Protein AF-A0A9E8ASS5-F1 (afdb_monomer_lite)

Foldseek 3Di:
DADQQQFWFKKFFDDPPATQDIDGAPDRRHPNLVVVVCCPDPNNPVGDDMDTDGPWDFDPVFDADPVRHGYTDPPPPDDDDDPVLVVLQVQLVCCVRGVDPPDPDHRDRPDDDDDDPDPPDDDPCQDVVNCVVVSPDD

Sequence (138 aa):
MADFRRARGVYVLYNDINVYYVGLATSQRGIGGRLHDHLNDEHWAGWNRFSWFAFDGPDDDTVLDSDGVVRVVQTYTSVQLDAPVLIRDLEALLLAVTKPMGNISSTNFSEAKEWLQVATKTPKLKTFDDLREKLAVD

Secondary structure (DSSP, 8-state):
-EE-TT--EEEEEE-SSSEEEEEEE-STTHHHHHHHHTTTSTTTTS-SEEEEEES-EE-TT--B-TTSPEEEE---S-----HHHHHHHHHHHHHHHH--TT--SPPPPSS--------SSS-----HHHHHHHH---

Radius of gyration: 16.1 Å; chains: 1; bounding box: 39×40×35 Å

Structure (mmCIF, N/CA/C/O backbone):
data_AF-A0A9E8ASS5-F1
#
_entry.id   AF-A0A9E8ASS5-F1
#
loop_
_atom_site.group_PDB
_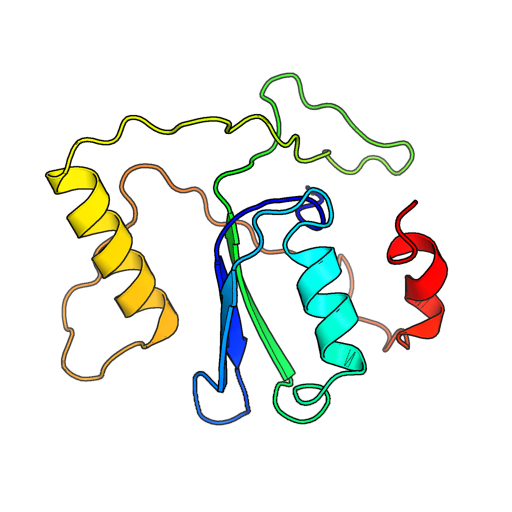atom_site.id
_atom_site.type_symbol
_atom_site.label_atom_id
_atom_site.label_alt_id
_atom_site.label_comp_id
_atom_site.label_asym_id
_atom_site.label_entity_id
_atom_site.label_seq_id
_atom_site.pdbx_PDB_ins_code
_atom_site.Cartn_x
_atom_site.Cartn_y
_atom_site.Cartn_z
_atom_site.occupancy
_atom_site.B_iso_or_equiv
_atom_site.auth_seq_id
_atom_site.auth_comp_id
_atom_site.auth_asym_id
_atom_site.auth_atom_id
_atom_site.pdbx_PDB_model_num
ATOM 1 N N . MET A 1 1 ? -5.528 -15.487 9.594 1.00 70.56 1 MET A N 1
ATOM 2 C CA . MET A 1 1 ? -5.150 -14.987 8.251 1.00 70.56 1 MET A CA 1
ATOM 3 C C . MET A 1 1 ? -6.253 -14.050 7.799 1.00 70.56 1 MET A C 1
ATOM 5 O O . MET A 1 1 ? -7.400 -14.382 8.066 1.00 70.56 1 MET A O 1
ATOM 9 N N . ALA A 1 2 ? -5.929 -12.907 7.196 1.00 78.25 2 ALA A N 1
ATOM 10 C CA . ALA A 1 2 ? -6.914 -11.922 6.752 1.00 78.25 2 ALA A CA 1
ATOM 11 C C . ALA A 1 2 ? -6.731 -11.596 5.264 1.00 78.25 2 ALA A C 1
ATOM 13 O O . ALA A 1 2 ? -5.613 -11.681 4.751 1.00 78.25 2 ALA A O 1
ATOM 14 N N . ASP A 1 3 ? -7.821 -11.243 4.588 1.00 81.62 3 ASP A N 1
ATOM 15 C CA . ASP A 1 3 ? -7.843 -10.914 3.166 1.00 81.62 3 ASP A CA 1
ATOM 16 C C . ASP A 1 3 ? -7.897 -9.398 2.936 1.00 81.62 3 ASP A C 1
ATOM 18 O O . ASP A 1 3 ? -8.955 -8.778 3.025 1.00 81.62 3 ASP A O 1
ATOM 22 N N . PHE A 1 4 ? -6.750 -8.814 2.585 1.00 88.06 4 PHE A N 1
ATOM 23 C CA . PHE A 1 4 ? -6.598 -7.381 2.316 1.00 88.06 4 PHE A CA 1
ATOM 24 C C . PHE A 1 4 ? -6.851 -6.986 0.856 1.00 88.06 4 PHE A C 1
ATOM 26 O O . PHE A 1 4 ? -6.668 -5.821 0.504 1.00 88.06 4 PHE A O 1
ATOM 33 N N . ARG A 1 5 ? -7.295 -7.893 -0.027 1.00 89.31 5 ARG A N 1
ATOM 34 C CA . ARG A 1 5 ? -7.472 -7.566 -1.459 1.00 89.31 5 ARG A CA 1
ATOM 35 C C . ARG A 1 5 ? -8.420 -6.390 -1.684 1.00 89.31 5 ARG A C 1
ATOM 37 O O . ARG A 1 5 ? -8.206 -5.597 -2.595 1.00 89.31 5 ARG A O 1
ATOM 44 N N . ARG A 1 6 ? -9.447 -6.257 -0.846 1.00 89.38 6 ARG A N 1
ATOM 45 C CA . ARG A 1 6 ? -10.411 -5.151 -0.907 1.00 89.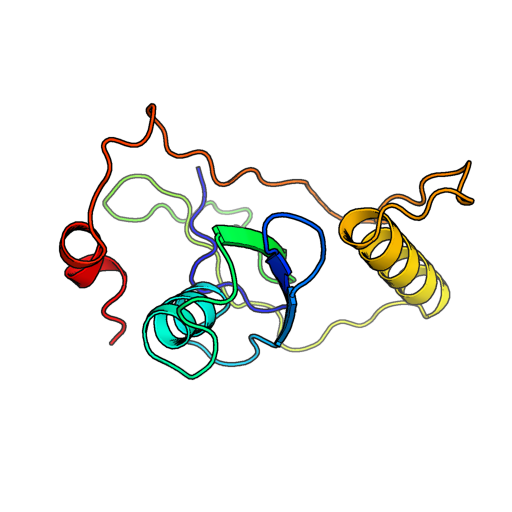38 6 ARG A CA 1
ATOM 46 C C . ARG A 1 6 ? -9.990 -3.933 -0.089 1.00 89.38 6 ARG A C 1
ATOM 48 O O . ARG A 1 6 ? -10.668 -2.919 -0.163 1.00 89.38 6 ARG A O 1
ATOM 55 N N . ALA A 1 7 ? -8.898 -3.991 0.662 1.00 91.06 7 ALA A N 1
ATOM 56 C CA . ALA A 1 7 ? -8.473 -2.866 1.478 1.00 91.06 7 ALA A CA 1
ATOM 57 C C . ALA A 1 7 ? -8.094 -1.656 0.612 1.00 91.06 7 ALA A C 1
ATOM 59 O O . ALA A 1 7 ? -7.523 -1.804 -0.475 1.00 91.06 7 ALA A O 1
ATOM 60 N N . ARG A 1 8 ? -8.416 -0.459 1.097 1.00 93.00 8 ARG A N 1
ATOM 61 C CA . ARG A 1 8 ? -8.056 0.823 0.491 1.00 93.00 8 ARG A CA 1
ATOM 62 C C . ARG A 1 8 ? -6.842 1.421 1.181 1.00 93.00 8 ARG A C 1
ATOM 64 O O . ARG A 1 8 ? -6.641 1.258 2.386 1.00 93.00 8 ARG A O 1
ATOM 71 N N . GLY A 1 9 ? -6.053 2.151 0.404 1.00 93.12 9 GLY A N 1
ATOM 72 C CA . GLY A 1 9 ? -4.835 2.788 0.882 1.00 93.12 9 GLY A CA 1
ATOM 73 C C . GLY A 1 9 ? -3.820 3.020 -0.228 1.00 93.12 9 GLY A C 1
ATOM 74 O O . GLY A 1 9 ? -4.185 3.315 -1.370 1.00 93.12 9 GLY A O 1
ATOM 75 N N . VAL A 1 10 ? -2.545 2.891 0.127 1.00 95.56 10 VAL A N 1
ATOM 76 C CA . VAL A 1 10 ? -1.401 3.098 -0.768 1.00 95.56 10 VAL A CA 1
ATOM 77 C C . VAL A 1 10 ? -0.680 1.771 -0.966 1.00 95.56 10 VAL A C 1
ATOM 79 O O . VAL A 1 10 ? -0.510 1.003 -0.020 1.00 95.56 10 VAL A O 1
ATOM 82 N N . TYR A 1 11 ? -0.232 1.499 -2.186 1.00 95.88 11 TYR A N 1
ATOM 83 C CA . TYR A 1 11 ? 0.643 0.367 -2.479 1.00 95.88 11 TYR A CA 1
ATOM 84 C C . TYR A 1 11 ? 1.908 0.841 -3.180 1.00 95.88 11 TYR A C 1
ATOM 86 O O . TYR A 1 11 ? 1.929 1.866 -3.865 1.00 95.88 11 TYR A O 1
ATOM 94 N N . VAL A 1 12 ? 2.968 0.070 -2.983 1.00 96.88 12 VAL A N 1
ATOM 95 C CA . VAL A 1 12 ? 4.286 0.321 -3.548 1.00 96.88 12 VAL A CA 1
ATOM 96 C C . VAL A 1 12 ? 4.718 -0.918 -4.305 1.00 96.88 12 VAL A C 1
ATOM 98 O O . VAL A 1 12 ? 4.738 -2.009 -3.738 1.00 96.88 12 VAL A O 1
ATOM 101 N N . LEU A 1 13 ? 5.060 -0.740 -5.575 1.00 95.56 13 LEU A N 1
ATOM 102 C CA . LEU A 1 13 ? 5.634 -1.767 -6.431 1.00 95.56 13 LEU A CA 1
ATOM 103 C C . LEU A 1 13 ? 7.149 -1.606 -6.455 1.00 95.56 13 LEU A C 1
ATOM 105 O O . LEU A 1 13 ? 7.664 -0.495 -6.607 1.00 95.56 13 LEU A O 1
ATOM 109 N N . TYR A 1 14 ? 7.861 -2.720 -6.344 1.00 93.19 14 TYR A N 1
ATOM 110 C CA . TYR A 1 14 ? 9.316 -2.761 -6.379 1.00 93.19 14 TYR A CA 1
ATOM 111 C C . TYR A 1 14 ? 9.781 -3.606 -7.560 1.00 93.19 14 TYR A C 1
ATOM 113 O O . TYR A 1 14 ? 9.230 -4.678 -7.829 1.00 93.19 14 TYR A O 1
ATOM 121 N N . ASN A 1 15 ? 10.834 -3.132 -8.218 1.00 90.94 15 ASN A N 1
ATOM 122 C CA . ASN A 1 15 ? 11.675 -3.965 -9.070 1.00 90.94 15 ASN A CA 1
ATOM 123 C C . ASN A 1 15 ? 12.809 -4.568 -8.223 1.00 90.94 15 ASN A C 1
ATOM 125 O O . ASN A 1 15 ? 12.800 -4.487 -6.990 1.00 90.94 15 ASN A O 1
ATOM 129 N N . ASP A 1 16 ? 13.814 -5.152 -8.874 1.00 89.19 16 ASP A N 1
ATOM 130 C CA . ASP A 1 16 ? 14.946 -5.772 -8.185 1.00 89.19 16 ASP A CA 1
ATOM 131 C C . ASP A 1 16 ? 15.835 -4.817 -7.389 1.00 89.19 16 ASP A C 1
ATOM 133 O O . ASP A 1 16 ? 16.496 -5.257 -6.450 1.00 89.19 16 ASP A O 1
ATOM 137 N N . ILE A 1 17 ? 15.810 -3.529 -7.714 1.00 88.44 17 ILE A N 1
ATOM 138 C CA . ILE A 1 17 ? 16.740 -2.522 -7.209 1.00 88.44 17 ILE A CA 1
ATOM 139 C C . ILE A 1 17 ? 16.051 -1.577 -6.220 1.00 88.44 17 ILE A C 1
ATOM 141 O O . ILE A 1 17 ? 16.626 -1.242 -5.186 1.00 88.44 17 ILE A O 1
ATOM 145 N N . ASN A 1 18 ? 14.847 -1.101 -6.537 1.00 89.44 18 ASN A N 1
ATOM 146 C CA . ASN A 1 18 ? 14.198 -0.006 -5.824 1.00 89.44 18 ASN A CA 1
ATOM 147 C C . ASN A 1 18 ? 12.675 0.029 -6.036 1.00 89.44 18 ASN A C 1
ATOM 149 O O . ASN A 1 18 ? 12.068 -0.851 -6.651 1.00 89.44 18 ASN A O 1
ATOM 153 N N . VAL A 1 19 ? 12.060 1.070 -5.474 1.00 95.00 19 VAL A N 1
ATOM 154 C CA . VAL A 1 19 ? 10.674 1.449 -5.747 1.00 95.00 19 VAL A CA 1
ATOM 155 C C . VAL A 1 19 ? 10.524 1.762 -7.233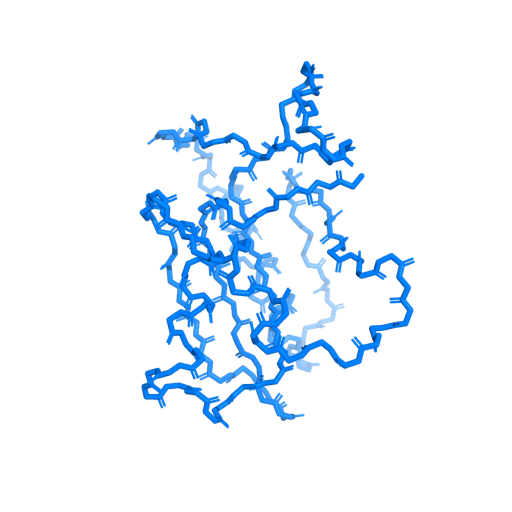 1.00 95.00 19 VAL A C 1
ATOM 157 O O . VAL A 1 19 ? 11.162 2.677 -7.747 1.00 95.00 19 VAL A O 1
ATOM 160 N N . TYR A 1 20 ? 9.648 1.018 -7.895 1.00 95.88 20 TYR A N 1
ATOM 161 C CA . TYR A 1 20 ? 9.294 1.217 -9.295 1.00 95.88 20 TYR A CA 1
ATOM 162 C C . TYR A 1 20 ? 8.087 2.150 -9.441 1.00 95.88 20 TYR A C 1
ATOM 164 O O . TYR A 1 20 ? 8.094 3.047 -10.280 1.00 95.88 20 TYR A O 1
ATOM 172 N N . TYR A 1 21 ? 7.055 1.953 -8.616 1.00 97.00 21 TYR A N 1
ATOM 173 C CA . TYR A 1 21 ? 5.796 2.684 -8.728 1.00 97.00 21 TYR A CA 1
ATOM 174 C C . TYR A 1 21 ? 5.095 2.794 -7.373 1.00 97.00 21 TYR A C 1
ATOM 176 O O . TYR A 1 21 ? 5.189 1.895 -6.536 1.00 97.00 21 TYR A O 1
ATOM 184 N N . VAL A 1 22 ? 4.372 3.892 -7.165 1.00 97.50 22 VAL A N 1
ATOM 185 C CA . VAL A 1 22 ? 3.514 4.112 -5.996 1.00 97.50 22 VAL A CA 1
ATOM 186 C C . VAL A 1 22 ? 2.128 4.472 -6.502 1.00 97.50 22 VAL A C 1
ATOM 188 O O . VAL A 1 22 ? 1.991 5.378 -7.323 1.00 97.50 22 VAL A O 1
ATOM 191 N N . GLY A 1 23 ? 1.105 3.788 -5.998 1.00 96.69 23 GLY A N 1
ATOM 192 C CA . GLY A 1 23 ? -0.262 3.985 -6.458 1.00 96.69 23 GLY A CA 1
ATOM 193 C C . GLY A 1 23 ? -1.287 4.047 -5.335 1.00 96.69 23 GLY A C 1
ATOM 194 O O . GLY A 1 23 ? -1.053 3.628 -4.199 1.00 96.69 23 GLY A O 1
ATOM 195 N N . LEU A 1 24 ? -2.456 4.587 -5.685 1.00 96.44 24 LEU A N 1
ATOM 196 C CA . LEU A 1 24 ? -3.593 4.753 -4.785 1.00 96.44 24 LEU A CA 1
ATOM 197 C C . LEU A 1 24 ? -4.699 3.740 -5.100 1.00 96.44 24 LEU A C 1
ATOM 199 O O . LEU A 1 24 ? -5.090 3.533 -6.256 1.00 96.44 24 LEU A O 1
ATOM 203 N N . ALA A 1 25 ? -5.255 3.153 -4.048 1.00 94.69 25 AL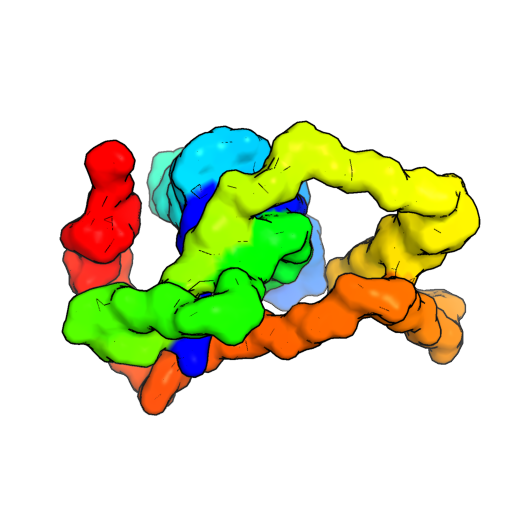A A N 1
ATOM 204 C CA . ALA A 1 25 ? -6.393 2.250 -4.103 1.00 94.69 25 ALA A CA 1
ATOM 205 C C . ALA A 1 25 ? -7.547 2.827 -3.276 1.00 94.69 25 ALA A C 1
ATOM 207 O O . ALA A 1 25 ? -7.677 2.539 -2.093 1.00 94.69 25 ALA A O 1
ATOM 208 N N . THR A 1 26 ? -8.373 3.670 -3.897 1.00 92.00 26 THR A N 1
ATOM 209 C CA . THR A 1 26 ? -9.502 4.351 -3.233 1.00 92.00 26 THR A CA 1
ATOM 210 C C . THR A 1 26 ? -10.869 3.770 -3.598 1.00 92.00 26 THR A C 1
ATOM 212 O O . THR A 1 26 ? -11.852 4.059 -2.921 1.00 92.00 26 THR A O 1
ATOM 215 N N . SER A 1 27 ? -10.951 2.953 -4.654 1.00 90.94 27 SER A N 1
ATOM 216 C CA . SER A 1 27 ? -12.198 2.331 -5.110 1.00 90.94 27 SER A CA 1
ATOM 217 C C . SER A 1 27 ? -12.515 1.041 -4.349 1.00 90.94 27 SER A C 1
ATOM 219 O O . SER A 1 27 ? -11.666 0.475 -3.661 1.00 90.94 27 SER A O 1
ATOM 221 N N . GLN A 1 28 ? -13.727 0.516 -4.546 1.00 88.00 28 GLN A N 1
ATOM 222 C CA . GLN A 1 28 ? -14.175 -0.745 -3.943 1.00 88.00 28 GLN A CA 1
ATOM 223 C C . GLN A 1 28 ? -13.363 -1.976 -4.385 1.00 88.00 28 GLN A C 1
ATOM 225 O O . GLN A 1 28 ? -13.378 -3.007 -3.710 1.00 88.00 28 GLN A O 1
ATOM 230 N N . ARG A 1 29 ? -12.631 -1.887 -5.505 1.00 90.88 29 ARG A N 1
ATOM 231 C CA . ARG A 1 29 ? -11.722 -2.954 -5.958 1.00 90.88 29 ARG A CA 1
ATOM 232 C C . ARG A 1 29 ? -10.464 -3.067 -5.085 1.00 90.88 29 ARG A C 1
ATOM 234 O O . ARG A 1 29 ? -9.810 -4.106 -5.127 1.00 90.88 29 ARG A O 1
ATOM 241 N N . GLY A 1 30 ? -10.163 -2.046 -4.278 1.00 92.88 30 GLY A N 1
ATOM 242 C CA . GLY A 1 30 ? -9.060 -2.049 -3.320 1.00 92.88 30 GLY A CA 1
ATOM 243 C C . GLY A 1 30 ? -7.682 -2.238 -3.955 1.00 92.88 30 GLY A C 1
ATOM 244 O O . GLY A 1 30 ? -7.493 -2.113 -5.169 1.00 92.88 30 GLY A O 1
ATOM 245 N N . ILE A 1 31 ? -6.702 -2.528 -3.104 1.00 94.50 31 ILE A N 1
ATOM 246 C CA . ILE A 1 31 ? -5.309 -2.775 -3.491 1.00 94.50 31 ILE A CA 1
ATOM 247 C C . ILE A 1 31 ? -5.211 -3.987 -4.425 1.00 94.50 31 ILE A C 1
ATOM 249 O O . ILE A 1 31 ? -4.521 -3.927 -5.436 1.00 94.50 31 ILE A O 1
ATOM 253 N N . GLY A 1 32 ? -5.946 -5.065 -4.144 1.00 92.50 32 GLY A N 1
ATOM 254 C CA . GLY A 1 32 ? -5.931 -6.287 -4.948 1.00 92.50 32 GLY A CA 1
ATOM 255 C C . GLY A 1 32 ? -6.384 -6.057 -6.389 1.00 92.50 32 GLY A C 1
ATOM 256 O O . GLY A 1 32 ? -5.766 -6.585 -7.310 1.00 92.50 32 GLY A O 1
ATOM 257 N N . GLY A 1 33 ? -7.406 -5.223 -6.601 1.00 93.69 33 GLY A N 1
ATOM 258 C CA . GLY A 1 33 ? -7.830 -4.838 -7.946 1.00 93.69 33 GLY A CA 1
ATOM 259 C C . GLY A 1 33 ? -6.769 -4.043 -8.703 1.00 93.69 33 GLY A C 1
ATOM 260 O O . GLY A 1 33 ? -6.534 -4.317 -9.874 1.00 93.69 33 GLY A O 1
ATOM 261 N N . ARG A 1 34 ? -6.080 -3.112 -8.031 1.00 96.69 34 ARG A N 1
ATOM 262 C CA . ARG A 1 34 ? -4.976 -2.349 -8.638 1.00 96.69 34 ARG A CA 1
ATOM 263 C C . ARG A 1 34 ? -3.797 -3.240 -9.011 1.00 96.69 34 ARG A C 1
ATOM 265 O O . ARG A 1 34 ? -3.306 -3.154 -10.127 1.00 96.69 34 ARG A O 1
ATOM 272 N N . LEU A 1 35 ? -3.393 -4.132 -8.109 1.00 94.94 35 LEU A N 1
ATOM 273 C CA . LEU A 1 35 ? -2.329 -5.099 -8.382 1.00 94.94 35 LEU A CA 1
ATOM 274 C C . LEU A 1 35 ? -2.690 -6.020 -9.549 1.00 94.94 35 LEU A C 1
ATOM 276 O O . LEU A 1 35 ? -1.830 -6.314 -10.366 1.00 94.94 35 LEU A O 1
ATOM 280 N N . HIS A 1 36 ? -3.953 -6.445 -9.645 1.00 93.94 36 HIS A N 1
ATOM 281 C CA . HIS A 1 36 ? -4.442 -7.242 -10.767 1.00 93.94 36 HIS A CA 1
ATOM 282 C C . HIS A 1 36 ? -4.361 -6.486 -12.101 1.00 93.94 36 HIS A C 1
ATOM 284 O O . HIS A 1 36 ? -3.932 -7.055 -13.103 1.00 93.94 36 HIS A O 1
ATOM 290 N N . ASP A 1 37 ? -4.760 -5.214 -12.125 1.00 95.06 37 ASP A N 1
ATOM 291 C CA . ASP A 1 37 ? -4.690 -4.387 -13.335 1.00 95.06 37 ASP A CA 1
ATOM 292 C C . ASP A 1 37 ? -3.225 -4.215 -13.792 1.00 95.06 37 ASP A C 1
ATOM 294 O O . ASP A 1 37 ? -2.917 -4.403 -14.972 1.00 95.06 37 ASP A O 1
ATOM 298 N N . HIS A 1 38 ? -2.305 -4.033 -12.839 1.00 94.81 38 HIS A N 1
ATOM 299 C CA . HIS A 1 38 ? -0.859 -3.946 -13.073 1.00 94.81 38 HIS A CA 1
ATOM 300 C C . HIS A 1 38 ? -0.180 -5.228 -13.549 1.00 94.81 38 HIS A C 1
ATOM 302 O O . HIS A 1 38 ? 1.033 -5.230 -13.737 1.00 94.81 38 HIS A O 1
ATOM 308 N N . LEU A 1 39 ? -0.919 -6.320 -13.740 1.00 92.31 39 LEU A N 1
ATOM 309 C CA . LEU A 1 39 ? -0.405 -7.517 -14.407 1.00 92.31 39 LEU A CA 1
ATOM 310 C C . LEU A 1 39 ? -0.563 -7.451 -15.928 1.00 92.31 39 LEU A C 1
ATOM 312 O O . LEU A 1 39 ? 0.017 -8.279 -16.624 1.00 92.31 39 LEU A O 1
ATOM 316 N N . ASN A 1 40 ? -1.348 -6.501 -16.443 1.00 93.31 40 ASN A N 1
ATOM 317 C CA . ASN A 1 40 ? -1.682 -6.418 -17.866 1.00 93.31 40 ASN A CA 1
ATOM 318 C C . ASN A 1 40 ? -1.574 -4.998 -18.449 1.00 93.31 40 ASN A C 1
ATOM 320 O O . ASN A 1 40 ? -1.736 -4.833 -19.657 1.00 93.31 40 ASN A O 1
ATOM 324 N N . ASP A 1 41 ? -1.336 -3.976 -17.624 1.00 95.75 41 ASP A N 1
ATOM 325 C CA . ASP A 1 41 ? -1.153 -2.595 -18.079 1.00 95.75 41 ASP A CA 1
ATOM 326 C C . ASP A 1 41 ? 0.326 -2.241 -18.309 1.00 95.75 41 ASP A C 1
ATOM 328 O O . ASP A 1 41 ? 1.191 -3.110 -18.309 1.00 95.75 41 ASP A O 1
ATOM 332 N N . GLU A 1 42 ? 0.638 -0.959 -18.508 1.00 96.25 42 GLU A N 1
ATOM 333 C CA . GLU A 1 42 ? 2.002 -0.466 -18.752 1.00 96.25 42 GLU A CA 1
ATOM 334 C C . GLU A 1 42 ? 3.037 -0.836 -17.671 1.00 96.25 42 GLU A C 1
ATOM 336 O O . GLU A 1 42 ? 4.241 -0.797 -17.938 1.00 96.25 42 GLU A O 1
ATOM 341 N N . HIS A 1 43 ? 2.594 -1.250 -16.481 1.00 95.44 43 HIS A N 1
ATOM 342 C CA . HIS A 1 43 ? 3.447 -1.653 -15.369 1.00 95.44 43 HIS A CA 1
ATOM 343 C C . HIS A 1 43 ? 3.749 -3.157 -15.324 1.00 95.44 43 HIS A C 1
ATOM 345 O O . HIS A 1 43 ? 4.581 -3.561 -14.513 1.00 95.44 43 HIS A O 1
ATOM 351 N N . TRP A 1 44 ? 3.153 -3.986 -16.190 1.00 91.56 44 TRP A N 1
ATOM 352 C CA . TRP A 1 44 ? 3.182 -5.459 -16.102 1.00 91.56 44 TRP A CA 1
ATOM 353 C C . TRP A 1 44 ? 4.566 -6.101 -15.923 1.00 91.56 44 TRP A C 1
ATOM 355 O O . TRP A 1 44 ? 4.696 -7.095 -15.212 1.00 91.56 44 TRP A O 1
ATOM 365 N N . ALA A 1 45 ? 5.605 -5.540 -16.544 1.00 90.81 45 ALA A N 1
ATOM 366 C CA . ALA A 1 45 ? 6.977 -6.055 -16.477 1.00 90.81 45 ALA A CA 1
ATOM 367 C C . ALA A 1 45 ? 7.879 -5.285 -15.496 1.00 90.81 45 ALA A C 1
ATOM 369 O O . ALA A 1 45 ? 9.058 -5.607 -15.352 1.00 90.81 45 ALA A O 1
ATOM 370 N N . GLY A 1 46 ? 7.361 -4.232 -14.862 1.00 92.25 46 GLY A N 1
ATOM 371 C CA . GLY A 1 46 ? 8.155 -3.280 -14.089 1.00 92.25 46 GLY A CA 1
ATOM 372 C C . GLY A 1 46 ? 8.388 -3.668 -12.633 1.00 92.25 46 GLY A C 1
ATOM 373 O O . GLY A 1 46 ? 9.184 -3.022 -11.956 1.00 92.25 46 GLY A O 1
ATOM 374 N N . TRP A 1 47 ? 7.713 -4.702 -12.130 1.00 95.44 47 TRP A N 1
ATOM 375 C CA . TRP A 1 47 ? 7.736 -5.054 -10.714 1.00 95.44 47 TRP A CA 1
ATOM 376 C C . TRP A 1 47 ? 7.681 -6.563 -10.488 1.00 95.44 47 TRP A C 1
ATOM 378 O O . TRP A 1 47 ? 7.171 -7.324 -11.303 1.00 95.44 47 TRP A O 1
ATOM 388 N N . ASN A 1 48 ? 8.212 -6.999 -9.349 1.00 88.69 48 ASN A N 1
ATOM 389 C CA . ASN A 1 48 ? 8.171 -8.401 -8.920 1.00 88.69 48 ASN A CA 1
ATOM 390 C C . ASN A 1 48 ? 7.862 -8.573 -7.428 1.00 88.69 48 ASN A C 1
ATOM 392 O O . ASN A 1 48 ? 7.748 -9.695 -6.932 1.00 88.69 48 ASN A O 1
ATOM 396 N N . ARG A 1 49 ? 7.746 -7.461 -6.702 1.00 91.25 49 ARG A N 1
ATOM 397 C CA . ARG A 1 49 ? 7.426 -7.405 -5.279 1.00 91.25 49 ARG A CA 1
ATOM 398 C C . ARG A 1 49 ? 6.540 -6.198 -5.026 1.00 91.25 49 ARG A C 1
ATOM 400 O O . ARG A 1 49 ? 6.589 -5.218 -5.769 1.00 91.25 49 ARG A O 1
ATOM 407 N N . PHE A 1 50 ? 5.762 -6.251 -3.956 1.00 93.62 50 PHE A N 1
ATOM 408 C CA . PHE A 1 50 ? 4.937 -5.129 -3.536 1.00 93.62 50 PHE A CA 1
ATOM 409 C C . PHE A 1 50 ? 4.790 -5.085 -2.015 1.00 93.62 50 PHE A C 1
ATOM 411 O O . PHE A 1 50 ? 4.920 -6.105 -1.339 1.00 93.62 50 PHE A O 1
ATOM 418 N N . SER A 1 51 ? 4.484 -3.894 -1.514 1.00 92.62 51 SER A N 1
ATOM 419 C CA . SER A 1 51 ? 4.047 -3.618 -0.144 1.00 92.62 51 SER A CA 1
ATOM 420 C C . SER A 1 51 ? 2.754 -2.815 -0.210 1.00 92.62 51 SER A C 1
ATOM 422 O O . SER A 1 51 ? 2.497 -2.124 -1.200 1.00 92.62 51 SER A O 1
ATOM 424 N N . TRP A 1 52 ? 1.944 -2.861 0.841 1.00 93.00 52 TRP A N 1
ATOM 425 C CA . TRP A 1 52 ? 0.745 -2.037 0.947 1.00 93.00 52 TRP A CA 1
ATOM 426 C C . TRP A 1 52 ? 0.566 -1.492 2.357 1.00 93.00 52 TRP A C 1
ATOM 428 O O . TRP A 1 52 ? 0.983 -2.101 3.339 1.00 93.00 52 TRP A O 1
ATOM 438 N N . PHE A 1 53 ? -0.090 -0.340 2.426 1.00 92.69 53 PHE A N 1
ATOM 439 C CA . PHE A 1 53 ? -0.450 0.367 3.643 1.00 92.69 53 PHE A CA 1
ATOM 440 C C . PHE A 1 53 ? -1.943 0.644 3.547 1.00 92.69 53 PHE A C 1
ATOM 442 O O . PHE A 1 53 ? -2.384 1.480 2.754 1.00 92.69 53 PHE A O 1
ATOM 449 N N . ALA A 1 54 ? -2.716 -0.148 4.282 1.00 90.12 54 ALA A N 1
ATOM 450 C CA . ALA A 1 54 ? -4.165 -0.095 4.270 1.00 90.12 54 ALA A CA 1
ATOM 451 C C . ALA A 1 54 ? -4.675 0.700 5.466 1.00 90.12 54 ALA A C 1
ATOM 453 O O . ALA A 1 54 ? -4.155 0.560 6.571 1.00 90.12 54 ALA A O 1
ATOM 454 N N . PHE A 1 55 ? -5.719 1.489 5.233 1.00 86.06 55 PHE A N 1
ATOM 455 C CA . PHE A 1 55 ? -6.506 2.052 6.325 1.00 86.06 55 PHE A CA 1
ATOM 456 C C . PHE A 1 55 ? -7.563 1.050 6.776 1.00 86.06 55 PHE A C 1
ATOM 458 O O . PHE A 1 55 ? -7.792 0.930 7.965 1.00 86.06 55 PHE A O 1
ATOM 465 N N . ASP A 1 56 ? -8.137 0.276 5.849 1.00 88.50 56 ASP A N 1
ATOM 466 C CA . ASP A 1 56 ? -9.095 -0.783 6.171 1.00 88.50 56 ASP A CA 1
ATOM 467 C C . ASP A 1 56 ? -8.434 -1.956 6.919 1.00 88.50 56 ASP A C 1
ATOM 469 O O . ASP A 1 56 ? -7.328 -2.387 6.577 1.00 88.50 56 ASP A O 1
ATOM 473 N N . GLY A 1 57 ? -9.145 -2.511 7.905 1.00 84.88 57 GLY A N 1
ATOM 474 C CA . GLY A 1 57 ? -8.675 -3.605 8.754 1.00 84.88 57 GLY A CA 1
ATOM 475 C C . GLY A 1 57 ? -9.725 -4.703 8.969 1.00 84.88 57 GLY A C 1
ATOM 476 O O . GLY A 1 57 ? -10.880 -4.558 8.556 1.00 84.88 57 GLY A O 1
ATOM 477 N N . PRO A 1 58 ? -9.328 -5.840 9.566 1.00 79.75 58 PRO A N 1
ATOM 478 C CA . PRO A 1 58 ? -10.281 -6.831 10.044 1.00 79.75 58 PRO A CA 1
ATOM 479 C C . PRO A 1 58 ? -11.151 -6.224 11.150 1.00 79.75 58 PRO A C 1
ATOM 481 O O . PRO A 1 58 ? -10.646 -5.481 11.987 1.00 79.75 58 PRO A O 1
ATOM 484 N N . ASP A 1 59 ? -12.439 -6.547 11.130 1.00 70.56 59 ASP A N 1
ATOM 485 C CA . ASP A 1 59 ? -13.381 -6.127 12.169 1.00 70.56 59 ASP A CA 1
ATOM 486 C C . ASP A 1 59 ? -13.112 -6.875 13.487 1.00 70.56 59 ASP A C 1
ATOM 488 O O . ASP A 1 59 ? -12.671 -8.033 13.463 1.00 70.56 59 ASP A O 1
ATOM 492 N N . ASP A 1 60 ? -13.410 -6.241 14.621 1.00 65.38 60 ASP A N 1
ATOM 493 C CA . ASP A 1 60 ? -13.245 -6.823 15.959 1.00 65.38 60 ASP A CA 1
ATOM 494 C C . ASP A 1 60 ? -14.133 -8.069 16.131 1.00 65.38 60 ASP A C 1
ATOM 496 O O . ASP A 1 60 ? -13.715 -9.070 16.720 1.00 65.38 60 ASP A O 1
ATOM 500 N N . ASP A 1 61 ? -15.306 -8.074 15.491 1.00 63.97 61 ASP A N 1
ATOM 501 C CA . ASP A 1 61 ? -16.251 -9.199 15.492 1.00 63.97 61 ASP A CA 1
ATOM 502 C C . ASP A 1 61 ? -15.841 -10.359 14.559 1.00 63.97 61 ASP A C 1
ATOM 504 O O . ASP A 1 61 ? -16.553 -11.357 14.446 1.00 63.97 61 ASP A O 1
ATOM 508 N N . THR A 1 62 ? -14.671 -10.262 13.908 1.00 63.22 62 THR A N 1
ATOM 509 C CA . THR A 1 62 ? -14.030 -11.304 13.085 1.00 63.22 62 THR A CA 1
ATOM 510 C C . THR A 1 62 ? -15.008 -12.041 12.163 1.00 63.22 62 THR A C 1
ATOM 512 O O . THR A 1 62 ? -15.332 -13.216 12.351 1.00 63.22 62 THR A O 1
ATOM 515 N N . VAL A 1 63 ? -15.447 -11.378 11.094 1.00 68.00 63 VAL A N 1
ATOM 516 C CA . VAL A 1 63 ? -16.241 -12.055 10.065 1.00 68.00 63 VAL A CA 1
ATOM 517 C C . VAL A 1 63 ? -15.325 -12.944 9.220 1.00 68.00 63 VAL A C 1
ATOM 519 O O . VAL A 1 63 ? -14.524 -12.458 8.417 1.00 68.00 63 VAL A O 1
ATOM 522 N N . LEU A 1 64 ? -15.456 -14.259 9.388 1.00 71.06 64 LEU A N 1
ATOM 523 C CA . LEU A 1 64 ? -14.796 -15.245 8.535 1.00 71.06 64 LEU A CA 1
ATOM 524 C C . LEU A 1 64 ? -15.538 -15.377 7.201 1.00 71.06 64 LEU A C 1
ATOM 526 O O . LEU A 1 64 ? -16.770 -15.364 7.150 1.00 71.06 64 LEU A O 1
ATOM 530 N N . ASP A 1 65 ? -14.787 -15.515 6.116 1.00 66.62 65 ASP A N 1
ATOM 531 C CA . ASP A 1 65 ? -15.322 -15.989 4.847 1.00 66.62 65 ASP A CA 1
ATOM 532 C C . ASP A 1 65 ? -15.496 -17.521 4.879 1.00 66.62 65 ASP A C 1
ATOM 534 O O . ASP A 1 65 ? -15.046 -18.210 5.800 1.00 66.62 65 ASP A O 1
ATOM 538 N N . SER A 1 66 ? -16.155 -18.064 3.860 1.00 68.06 66 SER A N 1
ATOM 539 C CA . SER A 1 66 ? -16.413 -19.498 3.675 1.00 68.06 66 SER A CA 1
ATOM 540 C C . SER A 1 66 ? -15.159 -20.383 3.724 1.00 68.06 66 SER A C 1
ATOM 542 O O . SER A 1 66 ? -15.260 -21.569 4.032 1.00 68.06 66 SER A O 1
ATOM 544 N N . ASP A 1 67 ? -13.979 -19.820 3.459 1.00 66.44 67 ASP A N 1
ATOM 545 C CA . ASP A 1 67 ? -12.684 -20.502 3.518 1.00 66.44 67 ASP A CA 1
ATOM 546 C C . ASP A 1 67 ? -11.936 -20.304 4.853 1.00 66.44 67 ASP A C 1
ATOM 548 O O . ASP A 1 67 ? -10.791 -20.742 4.996 1.00 66.44 67 ASP A O 1
ATOM 552 N N . GLY A 1 68 ? -12.578 -19.683 5.849 1.00 68.69 68 GLY A N 1
ATOM 553 C CA . GLY A 1 68 ? -12.017 -19.446 7.181 1.00 68.69 68 GLY A CA 1
ATOM 554 C C . GLY A 1 68 ? -11.025 -18.281 7.245 1.00 68.69 68 GLY A C 1
ATOM 555 O O . GLY A 1 68 ? -10.287 -18.155 8.226 1.00 68.69 68 GLY A O 1
ATOM 556 N N . VAL A 1 69 ? -10.973 -17.433 6.213 1.00 74.06 69 VAL A N 1
ATOM 557 C CA . VAL A 1 69 ? -10.126 -16.234 6.175 1.00 74.06 69 VAL A CA 1
ATOM 558 C C . VAL A 1 69 ? -10.893 -15.034 6.718 1.00 74.06 69 VAL A C 1
ATOM 560 O O . VAL A 1 69 ? -12.053 -14.825 6.382 1.00 74.06 69 VAL A O 1
ATOM 563 N N . VAL A 1 70 ? -10.249 -14.227 7.563 1.00 78.62 70 VAL A N 1
ATOM 564 C CA . VAL A 1 70 ? -10.860 -13.005 8.098 1.00 78.62 70 VAL A CA 1
ATOM 565 C C . VAL A 1 70 ? -11.040 -11.997 6.967 1.00 78.62 70 VAL A C 1
ATOM 567 O O . VAL A 1 70 ? -10.079 -11.644 6.279 1.00 78.62 70 VAL A O 1
ATOM 570 N N . ARG A 1 71 ? -12.264 -11.512 6.784 1.00 76.44 71 ARG A N 1
ATOM 571 C CA . ARG A 1 71 ? -12.569 -10.476 5.799 1.00 76.44 71 ARG A CA 1
ATOM 572 C C . ARG A 1 71 ? -12.147 -9.103 6.322 1.00 76.44 71 ARG A C 1
ATOM 574 O O . ARG A 1 71 ? -12.472 -8.738 7.448 1.00 76.44 71 ARG A O 1
ATOM 581 N N . VAL A 1 72 ? -11.461 -8.332 5.480 1.00 82.19 72 VAL A N 1
ATOM 582 C CA . VAL A 1 72 ? -11.240 -6.897 5.707 1.00 82.19 72 VAL A CA 1
ATOM 583 C C . VAL A 1 72 ? -12.443 -6.130 5.174 1.00 82.19 72 VAL A C 1
ATOM 585 O O . VAL A 1 72 ? -12.865 -6.340 4.033 1.00 82.19 72 VAL A O 1
ATOM 588 N N . VAL A 1 73 ? -13.007 -5.257 6.006 1.00 78.25 73 VAL A N 1
ATOM 589 C CA . VAL A 1 73 ? -14.216 -4.492 5.685 1.00 78.25 73 VAL A CA 1
ATOM 590 C C . VAL A 1 73 ? -13.824 -3.047 5.378 1.00 78.25 73 VAL A C 1
ATOM 592 O O . VAL A 1 73 ? -13.011 -2.452 6.080 1.00 78.25 73 VAL A O 1
ATOM 595 N N . GLN A 1 74 ? -14.390 -2.473 4.314 1.00 82.38 74 GLN A N 1
ATOM 596 C CA . GLN A 1 74 ? -14.154 -1.077 3.930 1.00 82.38 74 GLN A CA 1
ATOM 597 C C . GLN A 1 74 ? -14.963 -0.129 4.825 1.00 82.38 74 GLN A C 1
ATOM 599 O O . GLN A 1 74 ? -16.016 0.365 4.428 1.00 82.38 74 GLN A O 1
ATOM 604 N N . THR A 1 75 ? -14.502 0.099 6.051 1.00 72.81 75 THR A N 1
ATOM 605 C CA . THR A 1 75 ? -15.226 0.899 7.056 1.00 72.81 75 THR A CA 1
ATOM 606 C C . THR A 1 75 ? -14.797 2.366 7.075 1.00 72.81 75 THR A C 1
ATOM 608 O O . THR A 1 75 ? -15.553 3.238 7.509 1.00 72.81 75 THR A O 1
ATOM 611 N N . TYR A 1 76 ? -13.615 2.687 6.543 1.00 66.62 76 TYR A N 1
ATOM 612 C CA . TYR A 1 76 ? -13.067 4.042 6.616 1.00 66.62 76 TYR A CA 1
ATOM 613 C C . TYR A 1 76 ? -13.704 4.979 5.587 1.00 66.62 76 TYR A C 1
ATOM 615 O O . TYR A 1 76 ? -13.393 4.937 4.397 1.00 66.62 76 TYR A O 1
ATOM 623 N N . THR A 1 77 ? -14.607 5.849 6.025 1.00 66.12 77 THR A N 1
ATOM 624 C CA . THR A 1 77 ? -15.186 6.885 5.145 1.00 66.12 77 THR A CA 1
ATOM 625 C C . THR A 1 77 ? -14.465 8.223 5.318 1.00 66.12 77 THR A C 1
ATOM 627 O O . THR A 1 77 ? -14.284 8.971 4.361 1.00 66.12 77 THR A O 1
ATOM 630 N N . SER A 1 78 ? -13.979 8.490 6.531 1.00 66.88 78 SER A N 1
ATOM 631 C CA . SER A 1 78 ? -13.171 9.653 6.890 1.00 66.88 78 SER A CA 1
ATOM 632 C C . SER A 1 78 ? -12.275 9.300 8.072 1.00 66.88 78 SER A C 1
ATOM 634 O O . SER A 1 78 ? -12.721 8.587 8.969 1.00 66.88 78 SER A O 1
ATOM 636 N N . VAL A 1 79 ? -11.054 9.833 8.106 1.00 66.06 79 VAL A N 1
ATOM 637 C CA . VAL A 1 79 ? -10.168 9.732 9.272 1.00 66.06 79 VAL A CA 1
ATOM 638 C C . VAL A 1 79 ? -9.945 11.140 9.812 1.00 66.06 79 VAL A C 1
ATOM 640 O O . VAL A 1 79 ? -9.515 12.020 9.068 1.00 66.06 79 VAL A O 1
ATOM 643 N N . GLN A 1 80 ? -10.262 11.371 11.085 1.00 70.31 80 GLN A N 1
ATOM 644 C CA . GLN A 1 80 ? -9.781 12.553 11.797 1.00 70.31 80 GLN A CA 1
ATOM 645 C C . GLN A 1 80 ? -8.460 12.170 12.455 1.00 70.31 80 GLN A C 1
ATOM 647 O O . GLN A 1 80 ? -8.443 11.358 13.373 1.00 70.31 80 GLN A O 1
ATOM 652 N N . LEU A 1 81 ? -7.358 12.712 11.940 1.00 71.50 81 LEU A N 1
ATOM 653 C CA . LEU A 1 81 ? -6.026 12.522 12.504 1.00 71.50 81 LEU A CA 1
ATOM 654 C C . LEU A 1 81 ? -5.468 13.871 12.924 1.00 71.50 81 LEU A C 1
ATOM 656 O O . LEU A 1 81 ? -5.552 14.848 12.175 1.00 71.50 81 LEU A O 1
ATOM 660 N N . ASP A 1 82 ? -4.838 13.897 14.090 1.00 85.50 82 ASP A N 1
ATOM 661 C CA . ASP A 1 82 ? -4.028 15.030 14.504 1.00 85.50 82 ASP A CA 1
ATOM 662 C C . ASP A 1 82 ? -2.834 15.178 13.551 1.00 85.50 82 ASP A C 1
ATOM 664 O O . ASP A 1 82 ? -2.131 14.210 13.249 1.00 85.50 82 ASP A O 1
ATOM 668 N N . ALA A 1 83 ? -2.568 16.402 13.087 1.00 87.75 83 ALA A N 1
ATOM 669 C CA . ALA A 1 83 ? -1.483 16.660 12.137 1.00 87.75 83 ALA A CA 1
ATOM 670 C C . ALA A 1 83 ? -0.111 16.108 12.595 1.00 87.75 83 ALA A C 1
ATOM 672 O O . ALA A 1 83 ? 0.589 15.535 11.760 1.00 87.75 83 ALA A O 1
ATOM 673 N N . PRO A 1 84 ? 0.285 16.187 13.885 1.00 89.38 84 PRO A N 1
ATOM 674 C CA . PRO A 1 84 ? 1.518 15.557 14.364 1.00 89.38 84 PRO A CA 1
ATOM 675 C C . PRO A 1 84 ? 1.564 14.032 14.194 1.00 89.38 84 PRO A C 1
ATOM 677 O O . PRO A 1 84 ? 2.635 13.491 13.923 1.00 89.38 84 PRO A O 1
ATOM 680 N N . VAL A 1 85 ? 0.426 13.344 14.342 1.00 86.44 85 VAL A N 1
ATOM 681 C CA . VAL A 1 85 ? 0.317 11.889 14.134 1.00 86.44 85 VAL A CA 1
ATOM 682 C C . VAL A 1 85 ? 0.488 11.578 12.652 1.00 86.44 85 VAL A C 1
ATOM 684 O O . VAL A 1 85 ? 1.339 10.772 12.287 1.00 86.44 85 VAL A O 1
ATOM 687 N N . LEU A 1 86 ? -0.222 12.308 11.786 1.00 87.19 86 LEU A N 1
ATOM 688 C CA . LEU A 1 86 ? -0.115 12.134 10.338 1.00 87.19 86 LEU A CA 1
ATOM 689 C C . LEU A 1 86 ? 1.310 12.384 9.822 1.00 87.19 86 LEU A C 1
ATOM 691 O O . LEU A 1 86 ? 1.807 11.616 9.004 1.00 87.19 86 LEU A O 1
ATOM 695 N N . ILE A 1 87 ? 1.985 13.434 10.300 1.00 90.19 87 ILE A N 1
ATOM 696 C CA . ILE A 1 87 ? 3.372 13.737 9.908 1.00 90.19 87 ILE A CA 1
ATOM 697 C C . ILE A 1 87 ? 4.301 12.567 10.260 1.00 90.19 87 ILE A C 1
ATOM 699 O O . ILE A 1 87 ? 5.131 12.179 9.438 1.00 90.19 87 ILE A O 1
ATOM 703 N N . ARG A 1 88 ? 4.140 11.981 11.452 1.00 91.25 88 ARG A N 1
ATOM 704 C CA . ARG A 1 88 ? 4.927 10.819 11.888 1.00 91.25 88 ARG A CA 1
ATOM 705 C C . ARG A 1 88 ? 4.635 9.570 11.071 1.00 91.25 88 ARG A C 1
ATOM 707 O O . ARG A 1 88 ? 5.573 8.894 10.661 1.00 91.25 88 ARG A O 1
ATOM 714 N N . ASP A 1 89 ? 3.368 9.286 10.797 1.00 90.12 89 ASP A N 1
ATOM 715 C CA . ASP A 1 89 ? 2.987 8.104 10.020 1.00 90.12 89 ASP A CA 1
ATOM 716 C C . ASP A 1 89 ? 3.441 8.220 8.554 1.00 90.12 89 ASP A C 1
ATOM 718 O O . ASP A 1 89 ? 3.870 7.231 7.957 1.00 90.12 89 ASP A O 1
ATOM 722 N N . LEU A 1 90 ? 3.432 9.431 7.981 1.00 91.75 90 LEU A N 1
ATOM 723 C CA . LEU A 1 90 ? 3.997 9.690 6.653 1.00 91.75 90 LEU A CA 1
ATOM 724 C C . LEU A 1 90 ? 5.518 9.487 6.627 1.00 91.75 90 LEU A C 1
ATOM 726 O O . LEU A 1 90 ? 6.033 8.896 5.677 1.00 91.75 90 LEU A O 1
ATOM 730 N N . GLU A 1 91 ? 6.242 9.927 7.660 1.00 93.69 91 GLU A N 1
ATOM 731 C CA . GLU A 1 91 ? 7.676 9.644 7.788 1.00 93.69 91 GLU A CA 1
ATOM 732 C C . GLU A 1 91 ? 7.933 8.137 7.917 1.00 93.69 91 GLU A C 1
ATOM 734 O O . GLU A 1 91 ? 8.750 7.592 7.174 1.00 93.69 91 GLU A O 1
ATOM 739 N N . ALA A 1 92 ? 7.206 7.447 8.799 1.00 92.69 92 ALA A N 1
ATOM 740 C CA . ALA A 1 92 ? 7.322 6.002 8.984 1.00 92.69 92 ALA A CA 1
ATOM 741 C C . ALA A 1 92 ? 7.105 5.241 7.664 1.00 92.69 92 ALA A C 1
ATOM 743 O O . ALA A 1 92 ? 7.892 4.354 7.324 1.00 92.69 92 ALA A O 1
ATOM 744 N N . LEU A 1 93 ? 6.100 5.638 6.873 1.00 92.25 93 LEU A N 1
ATOM 745 C CA . LEU A 1 93 ? 5.852 5.081 5.542 1.00 92.25 93 LEU A CA 1
ATOM 746 C C . LEU A 1 93 ? 7.040 5.316 4.604 1.00 92.25 93 LEU A C 1
ATOM 748 O O . LEU A 1 93 ? 7.526 4.367 3.983 1.00 92.25 93 LEU A O 1
ATOM 752 N N . LEU A 1 94 ? 7.541 6.551 4.512 1.00 92.88 94 LEU A N 1
ATOM 753 C CA . LEU A 1 94 ? 8.683 6.879 3.654 1.00 92.88 94 LEU A CA 1
ATOM 754 C C . LEU A 1 94 ? 9.930 6.079 4.043 1.00 92.88 94 LEU A C 1
ATOM 756 O O . LEU A 1 94 ? 10.609 5.545 3.162 1.00 92.88 94 LEU A O 1
ATOM 760 N N . LEU A 1 95 ? 10.212 5.936 5.338 1.00 92.19 95 LEU A N 1
ATOM 761 C CA . LEU A 1 95 ? 11.343 5.151 5.835 1.00 92.19 95 LEU A CA 1
ATOM 762 C C . LEU A 1 95 ? 11.185 3.661 5.532 1.00 92.19 95 LEU A C 1
ATOM 764 O O . LEU A 1 95 ? 12.135 3.035 5.055 1.00 92.19 95 LEU A O 1
ATOM 768 N N . ALA A 1 96 ? 9.992 3.102 5.749 1.00 89.38 96 ALA A N 1
ATOM 769 C CA . ALA A 1 96 ? 9.702 1.699 5.462 1.00 89.38 96 ALA A CA 1
ATOM 770 C C . ALA A 1 96 ? 9.891 1.367 3.975 1.00 89.38 96 ALA A C 1
ATOM 772 O O . ALA A 1 96 ? 10.412 0.303 3.629 1.00 89.38 96 ALA A O 1
ATOM 773 N N . VAL A 1 97 ? 9.497 2.296 3.101 1.00 91.31 97 VAL A N 1
ATOM 774 C CA . VAL A 1 97 ? 9.521 2.118 1.648 1.00 91.31 97 VAL A CA 1
ATOM 775 C C . VAL A 1 97 ? 10.903 2.366 1.046 1.00 91.31 97 VAL A C 1
ATOM 777 O O . VAL A 1 97 ? 11.327 1.602 0.179 1.00 91.31 97 VAL A O 1
ATOM 780 N N . THR A 1 98 ? 11.596 3.423 1.474 1.00 89.19 98 THR A N 1
ATOM 781 C CA . THR A 1 98 ? 12.827 3.889 0.809 1.00 89.19 98 THR A CA 1
ATOM 782 C C . THR A 1 98 ? 14.111 3.434 1.495 1.00 89.19 98 THR A C 1
ATOM 784 O O . THR A 1 98 ? 15.145 3.384 0.833 1.00 89.19 98 THR A O 1
ATOM 787 N N . LYS A 1 99 ? 14.058 3.087 2.791 1.00 86.50 99 LYS A N 1
ATOM 788 C CA . LYS A 1 99 ? 15.213 2.686 3.621 1.00 86.50 99 LYS A CA 1
ATOM 789 C C . LYS A 1 99 ? 16.4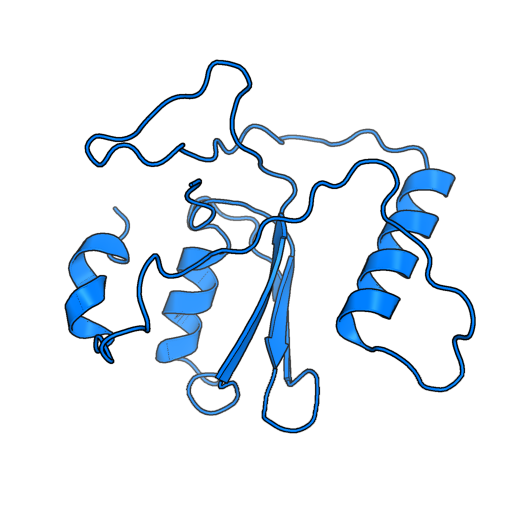86 3.504 3.325 1.00 86.50 99 LYS A C 1
ATOM 791 O O . LYS A 1 99 ? 17.521 2.938 2.964 1.00 86.50 99 LYS A O 1
ATOM 796 N N . PRO A 1 100 ? 16.419 4.840 3.429 1.00 87.62 100 PRO A N 1
ATOM 797 C CA . PRO A 1 100 ? 17.499 5.713 2.995 1.00 87.62 100 PRO A CA 1
ATOM 798 C C . PRO A 1 100 ? 18.719 5.560 3.912 1.00 87.62 100 PRO A C 1
ATOM 800 O O . PRO A 1 100 ? 18.596 5.547 5.135 1.00 87.62 100 PRO A O 1
ATOM 803 N N . MET A 1 101 ? 19.917 5.487 3.323 1.00 86.25 101 MET A N 1
ATOM 804 C CA . MET A 1 101 ? 21.157 5.157 4.049 1.00 86.25 101 MET A CA 1
ATOM 805 C C . MET A 1 101 ? 21.517 6.131 5.184 1.00 86.25 101 MET A C 1
ATOM 807 O O . MET A 1 101 ? 22.229 5.752 6.107 1.00 86.25 101 MET A O 1
ATOM 811 N N . GLY A 1 102 ? 21.061 7.384 5.112 1.00 88.56 102 GLY A N 1
ATOM 812 C CA . GLY A 1 102 ? 21.352 8.412 6.117 1.00 88.56 102 GLY A CA 1
ATOM 813 C C . GLY A 1 102 ? 20.436 8.385 7.344 1.00 88.56 102 GLY A C 1
ATOM 814 O O . GLY A 1 102 ? 20.713 9.088 8.315 1.00 88.56 102 GLY A O 1
ATOM 815 N N . ASN A 1 103 ? 19.353 7.604 7.325 1.00 88.00 103 ASN A N 1
ATOM 816 C CA . ASN A 1 103 ? 18.413 7.551 8.439 1.00 88.00 103 ASN A CA 1
ATOM 817 C C . ASN A 1 103 ? 18.867 6.524 9.477 1.00 88.00 103 ASN A C 1
ATOM 819 O O . ASN A 1 103 ? 18.769 5.317 9.275 1.00 88.00 103 ASN A O 1
ATOM 823 N N . ILE A 1 104 ? 19.361 7.034 10.606 1.00 72.31 104 ILE A N 1
ATOM 824 C CA . ILE A 1 104 ? 19.840 6.227 11.737 1.00 72.31 104 ILE A CA 1
ATOM 825 C C . ILE A 1 104 ? 18.671 5.805 12.643 1.00 72.31 104 ILE A C 1
ATOM 827 O O . ILE A 1 104 ? 18.676 4.705 13.191 1.00 72.31 104 ILE A O 1
ATOM 831 N N . SER A 1 105 ? 17.654 6.661 12.793 1.00 72.38 105 SER A N 1
ATOM 832 C CA . SER A 1 105 ? 16.430 6.357 13.539 1.00 72.38 105 SER A CA 1
ATOM 833 C C . SER A 1 105 ? 15.330 5.832 12.620 1.00 72.38 105 SER A C 1
ATOM 835 O O . SER A 1 105 ? 15.115 6.366 11.531 1.00 72.38 105 SER A O 1
ATOM 837 N N . SER A 1 106 ? 14.590 4.830 13.095 1.00 74.06 106 SER A N 1
ATOM 838 C CA . SER A 1 106 ? 13.326 4.407 12.494 1.00 74.06 106 SER A CA 1
ATOM 839 C C . SER A 1 106 ? 12.164 5.064 13.234 1.00 74.06 106 SER A C 1
ATOM 841 O O . SER A 1 106 ? 12.038 4.943 14.453 1.00 74.06 106 SER A O 1
ATOM 843 N N . THR A 1 107 ? 11.324 5.782 12.494 1.00 79.88 107 THR A N 1
ATOM 844 C CA . THR A 1 107 ? 10.019 6.227 12.989 1.00 79.88 107 THR A CA 1
ATOM 845 C C . THR A 1 107 ? 9.035 5.079 12.814 1.00 79.88 107 THR A C 1
ATOM 847 O O . THR A 1 107 ? 8.960 4.485 11.739 1.00 79.88 107 THR A O 1
ATOM 850 N N . ASN A 1 108 ? 8.305 4.749 13.878 1.00 83.56 108 ASN A N 1
ATOM 851 C CA . ASN A 1 108 ? 7.255 3.736 13.849 1.00 83.56 108 ASN A CA 1
ATOM 852 C C . ASN A 1 108 ? 5.899 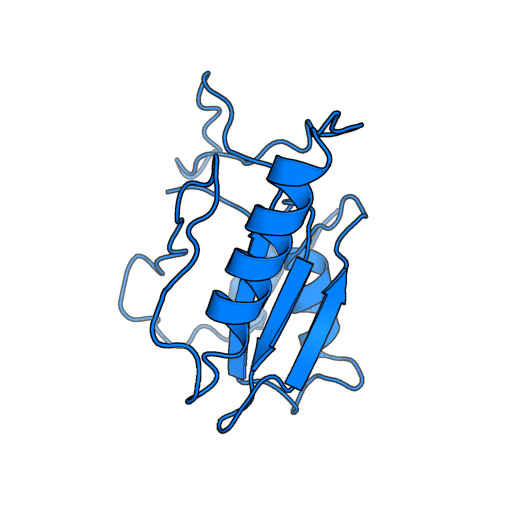4.396 13.610 1.00 83.56 108 ASN A C 1
ATOM 854 O O . ASN A 1 108 ? 5.683 5.538 14.016 1.00 83.56 108 ASN A O 1
ATOM 858 N N . PHE A 1 109 ? 4.985 3.648 12.997 1.00 85.44 109 PHE A N 1
ATOM 859 C CA . PHE A 1 109 ? 3.585 4.044 12.913 1.00 85.44 109 PHE A CA 1
ATOM 860 C C . PHE A 1 109 ? 2.974 4.157 14.308 1.00 85.44 109 PHE A C 1
ATOM 862 O O . PHE A 1 109 ? 3.229 3.312 15.171 1.00 85.44 109 PHE A O 1
ATOM 869 N N . SER A 1 110 ? 2.157 5.186 14.508 1.00 80.25 110 SER A N 1
ATOM 870 C CA . SER A 1 110 ? 1.551 5.493 15.806 1.00 80.25 110 SER A CA 1
ATOM 871 C C . SER A 1 110 ? 0.530 4.425 16.210 1.00 80.25 110 SER A C 1
ATOM 873 O O . SER A 1 110 ? 0.575 3.921 17.329 1.00 80.25 110 SER A O 1
ATOM 875 N N . GLU A 1 111 ? -0.338 4.033 15.271 1.00 77.19 111 GLU A N 1
ATOM 876 C CA . GLU A 1 111 ? -1.378 3.014 15.458 1.00 77.19 111 GLU A CA 1
ATOM 877 C C . GLU A 1 111 ? -1.482 2.084 14.237 1.00 77.19 111 GLU A C 1
ATOM 879 O O . GLU A 1 111 ? -2.531 1.963 13.608 1.00 77.19 111 GLU A O 1
ATOM 884 N N . ALA A 1 112 ? -0.384 1.414 13.870 1.00 78.69 112 ALA A N 1
ATOM 885 C CA . ALA A 1 112 ? -0.425 0.389 12.825 1.00 78.69 112 ALA A CA 1
ATOM 886 C C . ALA A 1 112 ? -0.000 -0.984 13.338 1.00 78.69 112 ALA A C 1
ATOM 888 O O . ALA A 1 112 ? 0.907 -1.131 14.158 1.00 78.69 112 ALA A O 1
ATOM 889 N N . LYS A 1 113 ? -0.643 -2.010 12.782 1.00 81.75 113 LYS A N 1
ATOM 890 C CA . LYS A 1 113 ? -0.296 -3.412 12.989 1.00 81.75 113 LYS A CA 1
ATOM 891 C C . LYS A 1 113 ? 0.285 -3.970 11.699 1.00 81.75 113 LYS A C 1
ATOM 893 O O . LYS A 1 113 ? -0.359 -3.899 10.656 1.00 81.75 113 LYS A O 1
ATOM 898 N N . GLU A 1 114 ? 1.484 -4.540 11.774 1.00 81.69 114 GLU A N 1
ATOM 899 C CA . GLU A 1 114 ? 2.082 -5.222 10.628 1.00 81.69 114 GLU A CA 1
ATOM 900 C C . GLU A 1 114 ? 1.282 -6.485 10.286 1.00 81.69 114 GLU A C 1
ATOM 902 O O . GLU A 1 114 ? 0.973 -7.310 11.152 1.00 81.69 114 GLU A O 1
ATOM 907 N N . TRP A 1 115 ? 0.969 -6.638 9.000 1.00 77.19 115 TRP A N 1
ATOM 908 C CA . TRP A 1 115 ? 0.355 -7.838 8.455 1.00 77.19 115 TRP A CA 1
ATOM 909 C C . TRP A 1 115 ? 1.221 -8.383 7.333 1.00 77.19 115 TRP A C 1
ATOM 911 O O . TRP A 1 115 ? 1.357 -7.774 6.275 1.00 77.19 115 TRP A O 1
ATOM 921 N N . LEU A 1 116 ? 1.757 -9.580 7.547 1.00 68.25 116 LEU A N 1
ATOM 922 C CA . LEU A 1 116 ? 2.360 -10.349 6.474 1.00 68.25 116 LEU A CA 1
ATOM 923 C C . LEU A 1 116 ? 1.254 -11.126 5.767 1.00 68.25 116 LEU A C 1
ATOM 925 O O . LEU A 1 116 ? 0.598 -11.983 6.368 1.00 68.25 116 LEU A O 1
ATOM 929 N N . GLN A 1 117 ? 1.059 -10.867 4.476 1.00 64.38 117 GLN A N 1
ATOM 930 C CA . GLN A 1 117 ? 0.259 -11.761 3.645 1.00 64.38 117 GLN A CA 1
ATOM 931 C C . GLN A 1 117 ? 1.103 -12.993 3.330 1.00 64.38 117 GLN A C 1
ATOM 933 O O . GLN A 1 117 ? 1.802 -13.080 2.323 1.00 64.38 117 GLN A O 1
ATOM 938 N N . VAL A 1 118 ? 1.077 -13.938 4.265 1.00 55.38 118 VAL A N 1
ATOM 939 C CA . VAL A 1 118 ? 1.801 -15.197 4.149 1.00 55.38 118 VAL A CA 1
ATOM 940 C C . VAL A 1 118 ? 1.025 -16.104 3.201 1.00 55.38 118 VAL A C 1
ATOM 942 O O . VAL A 1 118 ? -0.096 -16.518 3.499 1.00 55.38 118 VAL A O 1
ATOM 945 N N . ALA A 1 119 ? 1.632 -16.462 2.069 1.00 48.12 119 ALA A N 1
ATOM 946 C CA . ALA A 1 119 ? 1.223 -17.669 1.368 1.00 48.12 119 ALA A CA 1
ATOM 947 C C . ALA A 1 119 ? 1.457 -18.838 2.336 1.00 48.12 119 ALA A C 1
ATOM 949 O O . ALA A 1 119 ? 2.585 -19.104 2.736 1.00 48.12 119 ALA A O 1
ATOM 950 N N . THR A 1 120 ? 0.397 -19.521 2.766 1.00 39.38 120 THR A N 1
ATOM 951 C CA . THR A 1 120 ? 0.426 -20.541 3.838 1.00 39.38 120 THR A CA 1
ATOM 952 C C . THR A 1 120 ? 1.242 -21.801 3.512 1.00 39.38 120 THR A C 1
ATOM 954 O O . THR A 1 120 ? 1.267 -22.751 4.292 1.00 39.38 120 THR A O 1
ATOM 957 N N . LYS A 1 121 ? 1.932 -21.819 2.369 1.00 40.25 121 LYS A N 1
ATOM 958 C CA . LYS A 1 121 ? 2.950 -22.784 1.940 1.00 40.25 121 LYS A CA 1
ATOM 959 C C . LYS A 1 121 ? 3.988 -22.033 1.103 1.00 40.25 121 LYS A C 1
ATOM 961 O O . LYS A 1 121 ? 3.658 -20.984 0.550 1.00 40.25 121 LYS A O 1
ATOM 966 N N . THR A 1 122 ? 5.187 -22.608 0.916 1.00 40.84 122 THR A N 1
ATOM 967 C CA . THR A 1 122 ? 6.046 -22.248 -0.228 1.00 40.84 122 THR A CA 1
ATOM 968 C C . THR A 1 122 ? 5.138 -22.146 -1.450 1.00 40.84 122 THR A C 1
ATOM 970 O O . THR A 1 122 ? 4.442 -23.132 -1.730 1.00 40.84 122 THR A O 1
ATOM 973 N N . PRO A 1 123 ? 5.043 -20.981 -2.115 1.00 44.72 123 PRO A N 1
ATOM 974 C CA . PRO A 1 123 ? 4.114 -20.830 -3.213 1.00 44.72 123 PRO A CA 1
ATOM 975 C C . PRO A 1 123 ? 4.518 -21.853 -4.270 1.00 44.72 123 PRO A C 1
ATOM 977 O O . PRO A 1 123 ? 5.557 -21.725 -4.911 1.00 44.72 123 PRO A O 1
ATOM 980 N N . LYS A 1 124 ? 3.705 -22.907 -4.440 1.00 45.59 124 LYS A N 1
ATOM 981 C CA . LYS A 1 124 ? 3.653 -23.573 -5.739 1.00 45.59 124 LYS A CA 1
ATOM 982 C C . LYS A 1 124 ? 3.369 -22.436 -6.696 1.00 45.59 124 LYS A C 1
ATOM 984 O O . LYS A 1 124 ? 2.392 -21.732 -6.448 1.00 45.59 124 LYS A O 1
ATOM 989 N N . LEU A 1 125 ? 4.253 -22.210 -7.668 1.00 39.38 125 LEU A N 1
ATOM 990 C CA . LEU A 1 125 ? 4.064 -21.191 -8.689 1.00 39.38 125 LEU A CA 1
ATOM 991 C C . LEU A 1 125 ? 2.668 -21.431 -9.266 1.00 39.38 125 LEU A C 1
ATOM 993 O O . LEU A 1 125 ? 2.443 -22.402 -9.983 1.00 39.38 125 LEU A O 1
ATOM 997 N N . LYS A 1 126 ? 1.717 -20.637 -8.793 1.00 42.78 126 LYS A N 1
ATOM 998 C CA . LYS A 1 126 ? 0.349 -20.649 -9.250 1.00 42.78 126 LYS A CA 1
ATOM 999 C C . LYS A 1 126 ? 0.320 -19.534 -10.254 1.00 42.78 126 LYS A C 1
ATOM 1001 O O . LYS A 1 126 ? 0.680 -18.401 -9.920 1.00 42.78 126 LYS A O 1
ATOM 1006 N N . THR A 1 127 ? 0.033 -19.885 -11.494 1.00 41.94 127 THR A N 1
ATOM 1007 C CA . THR A 1 127 ? -0.050 -18.873 -12.532 1.00 41.94 127 THR A CA 1
ATOM 1008 C C . THR A 1 127 ? -1.210 -17.950 -12.185 1.00 41.94 127 THR A C 1
ATOM 1010 O O . THR A 1 127 ? -2.080 -18.267 -11.371 1.00 41.94 127 THR A O 1
ATOM 1013 N N . PHE A 1 128 ? -1.222 -16.773 -12.788 1.00 41.69 128 PHE A N 1
ATOM 1014 C CA . PHE A 1 128 ? -2.347 -15.858 -12.668 1.00 41.69 128 PHE A CA 1
ATOM 1015 C C . PHE A 1 128 ? -3.703 -16.547 -12.951 1.00 41.69 128 PHE A C 1
ATOM 1017 O O . PHE A 1 128 ? -4.688 -16.255 -12.274 1.00 41.69 128 PHE A O 1
ATOM 1024 N N . ASP A 1 129 ? -3.728 -17.546 -13.844 1.00 45.03 129 ASP A N 1
ATOM 1025 C CA . ASP A 1 129 ? -4.907 -18.370 -14.142 1.00 45.03 129 ASP A CA 1
ATOM 1026 C C . ASP A 1 129 ? -5.457 -19.124 -12.920 1.00 45.03 129 ASP A C 1
ATOM 1028 O O . ASP A 1 129 ? -6.670 -19.211 -12.744 1.00 45.03 129 ASP A O 1
ATOM 1032 N N . ASP A 1 130 ? -4.589 -19.595 -12.022 1.00 45.41 130 ASP A N 1
ATOM 1033 C CA . ASP A 1 130 ? -4.986 -20.320 -10.806 1.00 45.41 130 ASP A CA 1
ATOM 1034 C C . ASP A 1 130 ? -5.647 -19.421 -9.750 1.00 45.41 130 ASP A C 1
ATOM 1036 O O . ASP A 1 130 ? -6.273 -19.910 -8.802 1.00 45.41 130 ASP A O 1
ATOM 1040 N N . LEU A 1 131 ? -5.449 -18.106 -9.863 1.00 49.59 131 LEU A N 1
ATOM 1041 C CA . LEU A 1 131 ? -6.037 -17.091 -8.989 1.00 49.59 131 LEU A CA 1
ATOM 1042 C C . LEU A 1 131 ? -7.164 -16.323 -9.683 1.00 49.59 131 LEU A C 1
ATOM 1044 O O . LEU A 1 131 ? -7.832 -15.520 -9.030 1.00 49.59 131 LEU A O 1
ATOM 1048 N N . ARG A 1 132 ? -7.411 -16.591 -10.970 1.00 48.47 132 ARG A N 1
ATOM 1049 C CA . ARG A 1 132 ? -8.317 -15.824 -11.827 1.00 48.47 132 ARG A CA 1
ATOM 1050 C C . ARG A 1 132 ? -9.727 -15.738 -11.267 1.00 48.47 132 ARG A C 1
ATOM 1052 O O . ARG A 1 132 ? -10.279 -14.653 -11.223 1.00 48.47 132 ARG A O 1
ATOM 1059 N N . GLU A 1 133 ? -10.289 -16.838 -10.774 1.00 53.00 133 GLU A N 1
ATOM 1060 C CA . GLU A 1 133 ? -11.644 -16.845 -10.194 1.00 53.00 133 GLU A CA 1
ATOM 1061 C C . GLU A 1 133 ? -11.731 -16.083 -8.867 1.00 53.00 133 GLU A C 1
ATOM 1063 O O . GLU A 1 133 ? -12.778 -15.548 -8.528 1.00 53.00 133 GLU A O 1
ATOM 1068 N N . LYS A 1 134 ? -10.625 -15.995 -8.119 1.00 52.06 134 LYS A N 1
ATOM 1069 C CA . LYS A 1 134 ? -10.569 -15.230 -6.868 1.00 52.06 134 LYS A CA 1
ATOM 1070 C C . LYS A 1 134 ? -10.311 -13.745 -7.120 1.00 52.06 134 LYS A C 1
ATOM 1072 O O . LYS A 1 134 ? -10.727 -12.919 -6.312 1.00 52.06 134 LYS A O 1
ATOM 1077 N N . LEU A 1 135 ? -9.582 -13.408 -8.181 1.00 49.06 135 LEU A N 1
ATOM 1078 C CA . LEU A 1 135 ? -9.272 -12.034 -8.583 1.00 49.06 135 LEU A CA 1
ATOM 1079 C C . LEU A 1 135 ? -10.330 -11.431 -9.517 1.00 49.06 135 LEU A C 1
ATOM 1081 O O . LEU A 1 135 ? -10.381 -10.210 -9.654 1.00 49.06 135 LEU A O 1
ATOM 1085 N N . ALA A 1 136 ? -11.178 -12.268 -10.117 1.00 47.66 136 ALA A N 1
ATOM 1086 C CA . ALA A 1 136 ? -12.406 -11.863 -10.775 1.00 47.66 136 ALA A CA 1
ATOM 1087 C C . ALA A 1 136 ? -13.342 -11.291 -9.708 1.00 47.66 136 ALA A C 1
ATOM 1089 O O . ALA A 1 136 ? -13.917 -11.987 -8.877 1.00 47.66 136 ALA A O 1
ATOM 1090 N N . VAL A 1 137 ? -13.379 -9.971 -9.684 1.00 51.94 137 VAL A N 1
ATOM 1091 C CA . VAL A 1 137 ? -14.261 -9.170 -8.858 1.00 51.94 137 VAL A CA 1
ATOM 1092 C C . VAL A 1 137 ? -15.538 -8.949 -9.665 1.00 51.94 137 VAL A C 1
ATOM 1094 O O . VAL A 1 137 ? -15.440 -8.370 -10.746 1.00 51.94 137 VAL A O 1
ATOM 1097 N N . ASP A 1 138 ? -16.689 -9.382 -9.140 1.00 41.69 138 ASP A N 1
ATOM 1098 C CA . ASP A 1 138 ? -17.973 -8.722 -9.430 1.00 41.69 138 ASP A CA 1
ATOM 1099 C C . ASP A 1 138 ? -17.938 -7.275 -8.907 1.00 41.69 138 ASP A C 1
ATOM 1101 O O . ASP A 1 138 ? -17.512 -7.076 -7.735 1.00 41.69 138 ASP A O 1
#

pLDDT: mean 79.37, std 16.94, range [39.38, 97.5]